Protein AF-X1FDZ1-F1 (afdb_monomer_lite)

InterPro domains:
  IPR008927 6-phosphogluconate dehydrogenase-like, C-terminal domain superfamily [SSF48179] (4-53)
  IPR018931 Domain of unknown function DUF2520 [PF10728] (5-47)
  IPR037108 TM1727-like, C-terminal domain superfamily [G3DSA:1.10.1040.20] (1-52)

Secondary structure (DSSP, 8-state):
--TTSS-HHHH--STTTTT-HHHHHHHHHHTTT-HHHHHHHHHHHHHHHHHHHTT--

Foldseek 3Di:
DPPPDDDPLRVDDDCLLVVVVVVLVVVLVVCVVPVVVSVVSVVVSPVNNCCNPVPVD

Structure (mmCIF, N/CA/C/O backbone):
data_AF-X1FDZ1-F1
#
_entry.id   AF-X1FDZ1-F1
#
loop_
_atom_site.group_PDB
_atom_site.id
_atom_site.type_symbol
_atom_site.label_atom_id
_atom_site.label_alt_id
_atom_site.label_comp_id
_atom_site.label_asym_id
_atom_site.label_entity_id
_atom_site.label_seq_id
_atom_site.pdbx_PDB_ins_code
_atom_site.Cartn_x
_atom_site.Cartn_y
_atom_site.Cartn_z
_atom_site.occupancy
_atom_site.B_iso_or_equiv
_atom_site.auth_seq_id
_atom_site.auth_comp_id
_atom_site.auth_asym_id
_atom_site.auth_atom_id
_atom_site.pdbx_PDB_model_num
ATOM 1 N N . MET A 1 1 ? 7.538 22.001 -16.248 1.00 46.06 1 MET A N 1
ATOM 2 C CA . MET A 1 1 ? 6.703 20.876 -15.771 1.00 46.06 1 MET A CA 1
ATOM 3 C C . MET A 1 1 ? 7.401 19.578 -16.177 1.00 46.06 1 MET A C 1
ATOM 5 O O . MET A 1 1 ? 7.533 19.341 -17.364 1.00 46.06 1 MET A O 1
ATOM 9 N N . LYS A 1 2 ? 7.950 18.800 -15.228 1.00 51.72 2 LYS A N 1
ATOM 10 C CA . LYS A 1 2 ? 8.777 17.589 -15.481 1.00 51.72 2 LYS A CA 1
ATOM 11 C C . LYS A 1 2 ? 7.967 16.321 -15.832 1.00 51.72 2 LYS A C 1
ATOM 13 O O . LYS A 1 2 ? 8.527 15.236 -15.879 1.00 51.72 2 LYS A O 1
ATOM 18 N N . ALA A 1 3 ? 6.664 16.451 -16.070 1.00 56.50 3 ALA A N 1
ATOM 19 C CA . ALA A 1 3 ? 5.754 15.321 -16.266 1.00 56.50 3 ALA A CA 1
ATOM 20 C C . ALA A 1 3 ? 5.808 14.690 -17.676 1.00 56.50 3 ALA A C 1
ATOM 22 O O . ALA A 1 3 ? 5.072 13.752 -17.937 1.00 56.50 3 ALA A O 1
ATOM 23 N N . SER A 1 4 ? 6.636 15.197 -18.597 1.00 60.56 4 SER A N 1
ATOM 24 C CA . SER A 1 4 ? 6.553 14.862 -20.028 1.00 60.56 4 SER A CA 1
ATOM 25 C C . SER A 1 4 ? 7.619 13.891 -20.553 1.00 60.56 4 SER A C 1
ATOM 27 O O . SER A 1 4 ? 7.747 13.773 -21.766 1.00 60.56 4 SER A O 1
ATOM 29 N N . TYR A 1 5 ? 8.427 13.260 -19.692 1.00 69.62 5 TYR A N 1
ATOM 30 C CA . TYR A 1 5 ? 9.566 12.433 -20.136 1.00 69.62 5 TYR A CA 1
ATOM 31 C C . TYR A 1 5 ? 9.413 10.926 -19.901 1.00 69.62 5 TYR A C 1
ATOM 33 O O . TYR A 1 5 ? 10.159 10.168 -20.508 1.00 69.62 5 TYR A O 1
ATOM 41 N N . TYR A 1 6 ? 8.469 10.498 -19.061 1.00 75.19 6 TYR A N 1
ATOM 42 C CA . TYR A 1 6 ? 8.320 9.097 -18.663 1.00 75.19 6 TYR A CA 1
ATOM 43 C C . TYR A 1 6 ? 6.870 8.653 -18.797 1.00 75.19 6 TYR A C 1
ATOM 45 O O . TYR A 1 6 ? 5.952 9.428 -18.507 1.00 75.19 6 TYR A O 1
ATOM 53 N N . HIS A 1 7 ? 6.664 7.408 -19.222 1.00 86.69 7 HIS A N 1
ATOM 54 C CA . HIS A 1 7 ? 5.341 6.798 -19.212 1.00 86.69 7 HIS 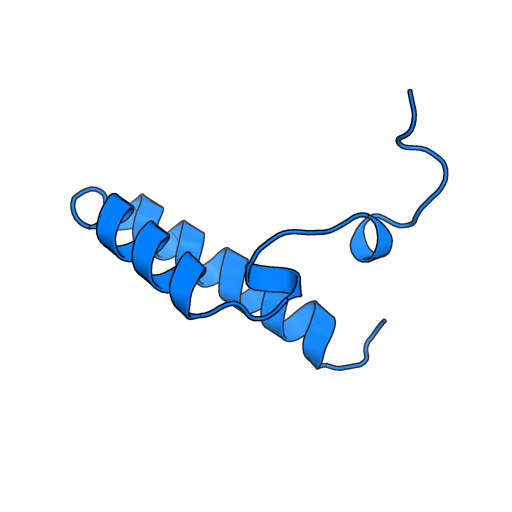A CA 1
ATOM 55 C C . HIS A 1 7 ? 4.828 6.743 -17.757 1.00 86.69 7 HIS A C 1
ATOM 57 O O . HIS A 1 7 ? 5.633 6.541 -16.845 1.00 86.69 7 HIS A O 1
ATOM 63 N N . PRO A 1 8 ? 3.518 6.907 -17.479 1.00 87.25 8 PRO A N 1
ATOM 64 C CA . PRO A 1 8 ? 3.000 6.941 -16.105 1.00 87.25 8 PRO A CA 1
ATOM 65 C C . PRO A 1 8 ? 3.449 5.766 -15.227 1.00 87.25 8 PRO A C 1
ATOM 67 O O . PRO A 1 8 ? 3.739 5.950 -14.049 1.00 87.25 8 PRO A O 1
ATOM 70 N N . VAL A 1 9 ? 3.574 4.579 -15.824 1.00 88.06 9 VAL A N 1
ATOM 71 C CA . VAL A 1 9 ? 4.075 3.368 -15.157 1.00 88.06 9 VAL A CA 1
ATOM 72 C C . VAL A 1 9 ? 5.533 3.520 -14.708 1.00 88.06 9 VAL A C 1
ATOM 74 O O . VAL A 1 9 ? 5.878 3.114 -13.607 1.00 88.06 9 VAL A O 1
ATOM 77 N N . GLU A 1 10 ? 6.384 4.152 -15.516 1.00 87.12 10 GLU A N 1
ATOM 78 C CA . GLU A 1 10 ? 7.799 4.390 -15.193 1.00 87.12 10 GLU A CA 1
ATOM 79 C C . GLU A 1 10 ? 7.972 5.497 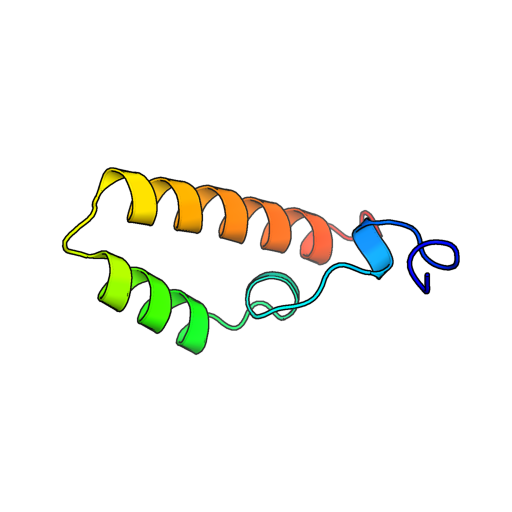-14.144 1.00 87.12 10 GLU A C 1
ATOM 81 O O . GLU A 1 10 ? 8.922 5.489 -13.363 1.00 87.12 10 GLU A O 1
ATOM 86 N N . ALA A 1 11 ? 7.052 6.464 -14.118 1.00 90.44 11 ALA A N 1
ATOM 87 C CA . ALA A 1 11 ? 7.056 7.549 -13.142 1.00 90.44 11 ALA A CA 1
ATOM 88 C C . ALA A 1 11 ? 6.500 7.128 -11.768 1.00 90.44 11 ALA A C 1
ATOM 90 O O . ALA A 1 11 ? 6.718 7.833 -10.776 1.00 90.44 11 ALA A O 1
ATOM 91 N N . GLN A 1 12 ? 5.768 6.011 -11.696 1.00 91.88 12 GLN A N 1
ATOM 92 C CA . GLN A 1 12 ? 5.151 5.532 -10.466 1.00 91.88 12 GLN A CA 1
ATOM 93 C C . GLN A 1 12 ? 6.227 5.084 -9.466 1.00 91.88 12 GLN A C 1
ATOM 95 O O . GLN A 1 12 ? 7.126 4.305 -9.768 1.00 91.88 12 GLN A O 1
ATOM 100 N N . THR A 1 13 ? 6.128 5.578 -8.230 1.00 94.44 13 THR A N 1
ATOM 101 C CA . THR A 1 13 ? 7.033 5.220 -7.126 1.00 94.44 13 THR A CA 1
ATOM 102 C C . THR A 1 13 ? 6.231 4.891 -5.862 1.00 94.44 13 THR A C 1
ATOM 104 O O . THR A 1 13 ? 5.000 4.822 -5.889 1.00 94.44 13 THR A O 1
ATOM 107 N N . GLY A 1 14 ? 6.919 4.685 -4.735 1.00 95.75 14 GLY A N 1
ATOM 108 C CA . GLY A 1 14 ? 6.295 4.481 -3.426 1.00 95.75 14 GLY A CA 1
ATOM 109 C C . GLY A 1 14 ? 6.440 3.055 -2.886 1.00 95.75 14 GLY A C 1
ATOM 110 O O . GLY A 1 14 ? 7.136 2.229 -3.481 1.00 95.75 14 GLY A O 1
ATOM 111 N N . PRO A 1 15 ? 5.835 2.771 -1.718 1.00 98.12 15 PRO A N 1
ATOM 112 C CA . PRO A 1 15 ? 6.004 1.490 -1.041 1.00 98.12 15 PRO A CA 1
ATOM 113 C C . PRO A 1 15 ? 5.375 0.329 -1.823 1.00 98.12 15 PRO A C 1
ATOM 115 O O . PRO A 1 15 ? 5.972 -0.738 -1.862 1.00 98.12 15 PRO A O 1
ATOM 118 N N . ALA A 1 16 ? 4.251 0.541 -2.517 1.00 97.75 16 ALA A N 1
ATOM 119 C CA . ALA A 1 16 ? 3.623 -0.484 -3.357 1.00 97.75 16 ALA A CA 1
ATOM 120 C C . ALA A 1 16 ? 4.516 -0.904 -4.540 1.00 97.75 16 ALA A C 1
ATOM 122 O O . ALA A 1 16 ? 4.738 -2.092 -4.743 1.00 97.75 16 ALA A O 1
ATOM 123 N N . VAL A 1 17 ? 5.137 0.050 -5.246 1.00 96.62 17 VAL A N 1
ATOM 124 C CA . VAL A 1 17 ? 6.087 -0.247 -6.341 1.00 96.62 17 VAL A CA 1
ATOM 125 C C . VAL A 1 17 ? 7.281 -1.070 -5.850 1.00 96.62 17 VAL A C 1
ATOM 127 O O . VAL A 1 17 ? 7.726 -1.989 -6.527 1.00 96.62 17 VAL A O 1
ATOM 130 N N . ARG A 1 18 ? 7.792 -0.772 -4.647 1.00 96.69 18 ARG A N 1
ATOM 131 C CA . ARG A 1 18 ? 8.909 -1.514 -4.031 1.00 96.69 18 ARG A CA 1
ATOM 132 C C . ARG A 1 18 ? 8.479 -2.778 -3.281 1.00 96.69 18 ARG A C 1
ATOM 134 O O . ARG A 1 18 ? 9.333 -3.432 -2.690 1.00 96.69 18 ARG A O 1
ATOM 141 N N . ASN A 1 19 ? 7.184 -3.097 -3.259 1.00 96.75 19 ASN A N 1
ATOM 142 C CA . ASN A 1 19 ? 6.601 -4.150 -2.429 1.00 96.75 19 ASN A CA 1
ATOM 143 C C . ASN A 1 19 ? 7.014 -4.068 -0.936 1.00 96.75 19 ASN A C 1
ATOM 145 O O . ASN A 1 19 ? 7.277 -5.075 -0.279 1.00 96.75 19 ASN A O 1
ATOM 149 N N . ASP A 1 20 ? 7.102 -2.852 -0.391 1.00 98.19 20 ASP A N 1
ATOM 150 C CA . ASP A 1 20 ? 7.489 -2.586 0.997 1.00 98.19 20 ASP A CA 1
ATOM 151 C C . ASP A 1 20 ? 6.308 -2.821 1.951 1.00 98.19 20 ASP A C 1
ATOM 153 O O . ASP A 1 20 ? 5.596 -1.901 2.369 1.00 98.19 20 ASP A O 1
ATOM 157 N N . GLN A 1 21 ? 6.102 -4.093 2.291 1.00 97.81 21 GLN A N 1
ATOM 158 C CA . GLN A 1 21 ? 5.006 -4.550 3.147 1.00 97.81 21 GLN A CA 1
ATOM 159 C C . GLN A 1 21 ? 5.047 -3.943 4.557 1.00 97.81 21 GLN A C 1
ATOM 161 O O . GLN A 1 21 ? 4.003 -3.739 5.176 1.00 97.81 21 GLN A O 1
ATOM 166 N N . ASN A 1 22 ? 6.233 -3.588 5.061 1.00 98.38 22 ASN A N 1
ATOM 167 C CA . ASN A 1 22 ? 6.370 -2.977 6.382 1.00 98.38 22 ASN A CA 1
ATOM 168 C C . ASN A 1 22 ? 5.766 -1.569 6.415 1.00 98.38 22 ASN A C 1
ATOM 170 O O . ASN A 1 22 ? 5.085 -1.211 7.376 1.00 98.38 22 ASN A O 1
ATOM 174 N N . VAL A 1 23 ? 6.007 -0.765 5.376 1.00 98.56 23 VAL A N 1
ATOM 175 C CA . VAL A 1 23 ? 5.425 0.580 5.262 1.00 98.56 23 VAL A CA 1
ATOM 176 C C . VAL A 1 23 ? 3.934 0.506 4.939 1.00 98.56 23 VAL A C 1
ATOM 178 O O . VAL A 1 23 ? 3.149 1.219 5.563 1.00 98.56 23 VAL A O 1
ATOM 181 N N . ILE A 1 24 ? 3.527 -0.391 4.034 1.00 98.69 24 ILE A N 1
ATOM 182 C CA . ILE A 1 24 ? 2.110 -0.603 3.693 1.00 98.69 24 ILE A CA 1
ATOM 183 C C . ILE A 1 24 ? 1.304 -0.954 4.942 1.00 98.69 24 ILE A C 1
ATOM 185 O O . ILE A 1 24 ? 0.277 -0.328 5.196 1.00 98.69 24 ILE A O 1
ATOM 189 N N . LYS A 1 25 ? 1.804 -1.876 5.771 1.00 98.69 25 LYS A N 1
ATOM 190 C CA . LYS A 1 25 ? 1.148 -2.248 7.025 1.00 98.69 25 LYS A CA 1
ATOM 191 C C . LYS A 1 25 ? 0.975 -1.054 7.965 1.00 98.69 25 LYS A C 1
ATOM 193 O O . LYS A 1 25 ? -0.118 -0.842 8.470 1.00 98.69 25 LYS A O 1
ATOM 198 N N . LYS A 1 26 ? 2.011 -0.227 8.148 1.00 98.75 26 LYS A N 1
ATOM 199 C CA . LYS A 1 26 ? 1.913 0.981 8.989 1.00 98.75 26 LYS A CA 1
ATOM 200 C C . LYS A 1 26 ? 0.858 1.967 8.480 1.00 98.75 26 LYS A C 1
ATOM 202 O O . LYS A 1 26 ? 0.178 2.592 9.286 1.00 98.75 26 LYS A O 1
ATOM 207 N N . HIS A 1 27 ? 0.717 2.116 7.161 1.00 98.69 27 HIS A N 1
ATOM 208 C CA . HIS A 1 27 ? -0.336 2.951 6.579 1.00 98.69 27 HIS A CA 1
ATOM 209 C C . HIS A 1 27 ? -1.728 2.351 6.811 1.00 98.69 27 HIS A C 1
ATOM 211 O O . HIS A 1 27 ? -2.644 3.084 7.170 1.00 98.69 27 HIS A O 1
ATOM 217 N N . LEU A 1 28 ? -1.887 1.031 6.675 1.00 98.75 28 LEU A N 1
ATOM 218 C CA . LEU A 1 28 ? -3.146 0.354 6.997 1.00 98.75 28 LEU A CA 1
ATOM 219 C C . LEU A 1 28 ? -3.507 0.511 8.478 1.00 98.75 28 LEU A C 1
ATOM 221 O O . LEU A 1 28 ? -4.653 0.831 8.783 1.00 98.75 28 LEU A O 1
ATOM 225 N N . ASP A 1 29 ? -2.540 0.365 9.384 1.00 98.62 29 ASP A N 1
ATOM 226 C CA . ASP A 1 29 ? -2.739 0.569 10.822 1.00 98.62 29 ASP A CA 1
ATOM 227 C C . ASP A 1 29 ? -3.182 2.015 11.119 1.00 98.62 29 ASP A C 1
ATOM 229 O O . ASP A 1 29 ? -4.120 2.237 11.890 1.00 98.62 29 ASP A O 1
ATOM 233 N N . LEU A 1 30 ? -2.574 3.003 10.449 1.00 98.56 30 LEU A N 1
ATOM 234 C CA . LEU A 1 30 ? -2.965 4.414 10.540 1.00 98.56 30 LEU A CA 1
ATOM 235 C C . LEU A 1 30 ? -4.390 4.668 10.025 1.00 98.56 30 LEU A C 1
ATOM 237 O O . LEU A 1 30 ? -5.052 5.575 10.511 1.00 98.56 30 LEU A O 1
ATOM 241 N N . LEU A 1 31 ? -4.871 3.883 9.062 1.00 98.62 31 LEU A N 1
ATOM 242 C CA . LEU A 1 31 ? -6.212 4.011 8.486 1.00 98.62 31 LEU A CA 1
ATOM 243 C C . LEU A 1 31 ? -7.266 3.146 9.198 1.00 98.62 31 LEU A C 1
ATOM 245 O O . LEU A 1 31 ? -8.417 3.126 8.774 1.00 98.62 31 LEU A O 1
ATOM 249 N N . SER A 1 32 ? -6.912 2.457 10.285 1.00 98.19 32 SER A N 1
ATOM 250 C CA . SER A 1 32 ? -7.786 1.485 10.968 1.00 98.19 32 SER A CA 1
ATOM 251 C C . SER A 1 32 ? -9.130 2.040 11.457 1.00 98.19 32 SER A C 1
ATOM 253 O O . SER A 1 32 ? -10.096 1.291 11.571 1.00 98.19 32 SER A O 1
ATOM 255 N N . PHE A 1 33 ? -9.224 3.347 11.709 1.00 98.12 33 PHE A N 1
ATOM 256 C CA . PHE A 1 33 ? -10.463 4.026 12.110 1.00 98.12 33 PHE A CA 1
ATOM 257 C C . PHE A 1 33 ? -11.294 4.559 10.925 1.00 98.12 33 PHE A C 1
ATOM 259 O O . PHE A 1 33 ? -12.352 5.148 11.136 1.00 98.12 33 PHE A O 1
ATOM 266 N N . LEU A 1 34 ? -10.839 4.352 9.684 1.00 98.56 34 LEU A N 1
ATOM 267 C CA . LEU A 1 34 ? -11.511 4.737 8.438 1.00 98.56 34 LEU A CA 1
ATOM 268 C C . LEU A 1 34 ? -11.597 3.516 7.503 1.00 98.56 34 LEU A C 1
ATOM 270 O O . LEU A 1 34 ? -10.853 3.448 6.522 1.00 98.56 34 L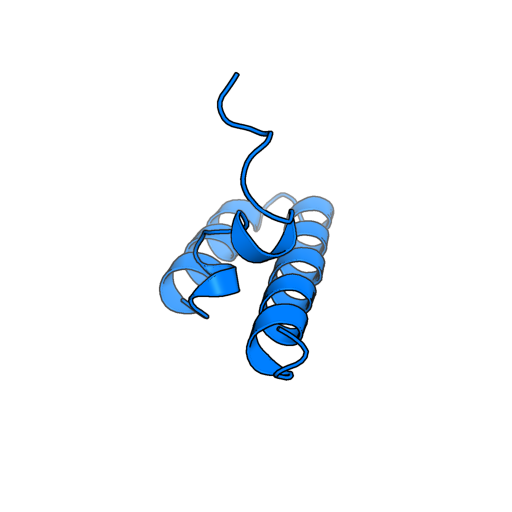EU A O 1
ATOM 274 N N . PRO A 1 35 ? -12.487 2.543 7.778 1.00 97.56 35 PRO A N 1
ATOM 275 C CA . PRO A 1 35 ? -12.485 1.241 7.101 1.00 97.56 35 PRO A CA 1
ATOM 276 C C . PRO A 1 35 ? -12.624 1.338 5.576 1.00 97.56 35 PRO A C 1
ATOM 278 O O . PRO A 1 35 ? -11.965 0.600 4.848 1.00 97.56 35 PRO A O 1
ATOM 281 N N . GLU A 1 36 ? -13.418 2.285 5.074 1.00 98.50 36 GLU A N 1
ATOM 282 C CA . GLU A 1 36 ? -13.581 2.503 3.630 1.00 98.50 36 GLU A CA 1
ATOM 283 C C . GLU A 1 36 ? -12.284 2.992 2.967 1.00 98.50 36 GLU A C 1
ATOM 285 O O . GLU A 1 36 ? -11.908 2.524 1.892 1.00 98.50 36 GLU A O 1
ATOM 290 N N . ILE A 1 37 ? -11.556 3.894 3.632 1.00 98.62 37 ILE A N 1
ATOM 291 C CA . ILE A 1 37 ? -10.287 4.435 3.131 1.00 98.62 37 ILE A CA 1
ATOM 292 C C . ILE A 1 37 ? -9.170 3.400 3.256 1.00 98.62 37 ILE A C 1
ATOM 294 O O . ILE A 1 37 ? -8.354 3.269 2.346 1.00 98.62 37 ILE A O 1
ATOM 298 N N . GLN A 1 38 ? -9.149 2.639 4.353 1.00 98.75 38 GLN A N 1
ATOM 299 C CA . GLN A 1 38 ? -8.225 1.523 4.538 1.00 98.75 38 GLN A CA 1
ATOM 300 C C . GLN A 1 38 ? -8.383 0.493 3.415 1.00 98.75 38 GLN A C 1
ATOM 302 O O . GLN A 1 38 ? -7.388 0.087 2.816 1.00 98.75 38 GLN A O 1
ATOM 307 N N . HIS A 1 39 ? -9.625 0.121 3.092 1.00 98.56 39 HIS A N 1
ATOM 308 C CA . HIS A 1 39 ? -9.915 -0.817 2.013 1.00 98.56 39 HIS A CA 1
ATOM 309 C C . HIS A 1 39 ? -9.488 -0.271 0.646 1.00 98.56 39 HIS A C 1
ATOM 311 O O . HIS A 1 39 ? -8.801 -0.966 -0.100 1.00 98.56 39 HIS A O 1
ATOM 317 N N . LEU A 1 40 ? -9.829 0.984 0.333 1.00 98.75 40 LEU A N 1
ATOM 318 C CA . LEU A 1 40 ? -9.415 1.619 -0.919 1.00 98.75 40 LEU A CA 1
ATOM 319 C C . LEU A 1 40 ? -7.887 1.651 -1.059 1.00 98.75 40 LEU A C 1
ATOM 321 O O . LEU A 1 40 ? -7.354 1.327 -2.120 1.00 98.75 40 LEU A O 1
ATOM 325 N N . TYR A 1 41 ? -7.179 2.018 0.011 1.00 98.62 41 TYR A N 1
ATOM 326 C CA . TYR A 1 41 ? -5.720 2.046 0.026 1.00 98.62 41 TYR A CA 1
ATOM 327 C C . TYR A 1 41 ? -5.114 0.657 -0.210 1.00 98.62 41 TYR A C 1
ATOM 329 O O . TYR A 1 41 ? -4.151 0.546 -0.974 1.00 98.62 41 TYR A O 1
ATOM 337 N N . ASP A 1 42 ? -5.666 -0.389 0.417 1.00 98.62 42 ASP A N 1
ATOM 338 C CA . ASP A 1 42 ? -5.217 -1.768 0.208 1.00 98.62 42 ASP A CA 1
ATOM 339 C C . ASP A 1 42 ? -5.409 -2.181 -1.253 1.00 98.62 42 ASP A C 1
ATOM 341 O O . ASP A 1 42 ? -4.432 -2.513 -1.918 1.00 98.62 42 ASP A O 1
ATOM 345 N N . VAL A 1 43 ? -6.626 -2.045 -1.794 1.00 98.62 43 VAL A N 1
ATOM 346 C CA . VAL A 1 43 ? -6.945 -2.423 -3.184 1.00 98.62 43 VAL A CA 1
ATOM 347 C C . VAL A 1 43 ? -5.994 -1.748 -4.175 1.00 98.62 43 VAL A C 1
ATOM 349 O O . VAL A 1 43 ? -5.353 -2.427 -4.976 1.00 98.62 43 VAL A O 1
ATOM 352 N N . VAL A 1 44 ? -5.820 -0.427 -4.069 1.00 98.31 44 VAL A N 1
ATOM 353 C CA . VAL A 1 44 ? -4.931 0.329 -4.965 1.00 98.31 44 VAL A CA 1
ATOM 354 C C . VAL A 1 44 ? -3.469 -0.097 -4.797 1.00 98.31 44 VAL A C 1
ATOM 356 O O . VAL A 1 44 ? -2.746 -0.229 -5.785 1.00 98.31 44 VAL A O 1
ATOM 359 N N . SER A 1 45 ? -3.016 -0.349 -3.565 1.00 98.38 45 SER A N 1
ATOM 360 C CA . SER A 1 45 ? -1.645 -0.809 -3.309 1.00 98.38 45 SER A CA 1
ATOM 361 C C . SER A 1 45 ? -1.390 -2.191 -3.909 1.00 98.38 45 SER A C 1
ATOM 363 O O . SER A 1 45 ? -0.350 -2.392 -4.537 1.00 98.38 45 SER A O 1
ATOM 365 N N . GLN A 1 46 ? -2.335 -3.125 -3.764 1.00 98.06 46 GLN A N 1
ATOM 366 C CA . GLN A 1 46 ? -2.230 -4.461 -4.354 1.00 98.06 46 GLN A CA 1
ATOM 367 C C . GLN A 1 46 ? -2.213 -4.404 -5.883 1.00 98.06 46 GLN A C 1
ATOM 369 O O . GLN A 1 46 ? -1.448 -5.135 -6.511 1.00 98.06 46 GLN A O 1
ATOM 374 N N . ASP A 1 47 ? -3.010 -3.529 -6.493 1.00 97.06 47 ASP A N 1
ATOM 375 C CA . ASP A 1 47 ? -3.036 -3.377 -7.948 1.00 97.06 47 ASP A CA 1
ATOM 376 C C . ASP A 1 47 ? -1.718 -2.801 -8.489 1.00 97.06 47 ASP A C 1
ATOM 378 O O . ASP A 1 47 ? -1.187 -3.312 -9.477 1.00 97.06 47 ASP A O 1
ATOM 382 N N . ILE A 1 48 ? -1.121 -1.821 -7.798 1.00 96.81 48 ILE A N 1
ATOM 383 C CA . ILE A 1 48 ? 0.218 -1.305 -8.134 1.00 96.81 48 ILE A CA 1
ATOM 384 C C . ILE A 1 48 ? 1.279 -2.407 -7.989 1.00 96.81 48 ILE A C 1
ATOM 386 O O . ILE A 1 48 ? 2.116 -2.567 -8.877 1.00 96.81 48 ILE A O 1
ATOM 390 N N . ILE A 1 49 ? 1.245 -3.196 -6.907 1.00 96.31 49 ILE A N 1
ATOM 391 C CA . ILE A 1 49 ? 2.177 -4.318 -6.706 1.00 96.31 49 ILE A CA 1
ATOM 392 C C . ILE A 1 49 ? 2.078 -5.306 -7.873 1.00 96.31 49 ILE A C 1
ATOM 394 O O . ILE A 1 49 ? 3.095 -5.647 -8.476 1.00 96.31 49 ILE A O 1
ATOM 398 N N . LYS A 1 50 ? 0.861 -5.736 -8.229 1.00 95.50 50 LYS A N 1
ATOM 399 C CA . LYS A 1 50 ? 0.634 -6.680 -9.335 1.00 95.50 50 LYS A CA 1
ATOM 400 C C . LYS A 1 50 ? 1.136 -6.127 -10.663 1.00 95.50 50 LYS A C 1
ATOM 402 O O . LYS A 1 50 ? 1.794 -6.856 -11.404 1.00 95.50 50 LYS A O 1
ATOM 407 N N . LEU A 1 51 ? 0.863 -4.856 -10.958 1.00 94.50 51 LEU A N 1
ATOM 408 C CA . LEU A 1 51 ? 1.325 -4.208 -12.186 1.00 94.50 51 LEU A CA 1
ATOM 409 C C . LEU A 1 51 ? 2.854 -4.290 -12.323 1.00 94.50 51 LEU A C 1
ATOM 411 O O . LEU A 1 51 ? 3.343 -4.714 -13.363 1.00 94.50 51 LEU A O 1
ATOM 415 N N . HIS A 1 52 ? 3.601 -3.967 -11.264 1.00 92.50 52 HIS A N 1
ATOM 416 C CA . HIS 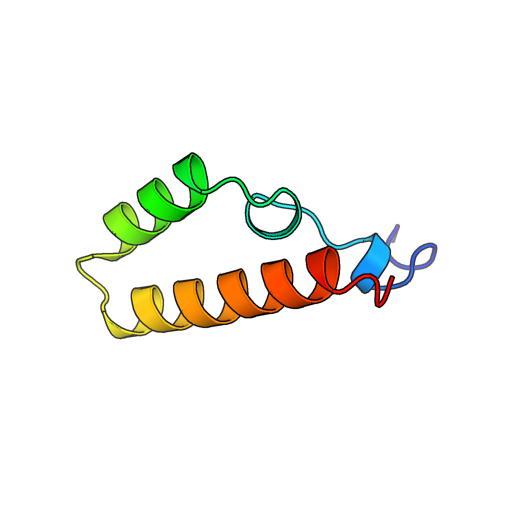A 1 52 ? 5.068 -3.968 -11.298 1.00 92.50 52 HIS A CA 1
ATOM 417 C C . HIS A 1 52 ? 5.713 -5.356 -11.117 1.00 92.50 52 HIS A C 1
ATOM 419 O O . HIS A 1 52 ? 6.860 -5.548 -11.509 1.00 92.50 52 HIS A O 1
ATOM 425 N N . GLN A 1 53 ? 5.009 -6.338 -10.541 1.00 88.31 53 GLN A N 1
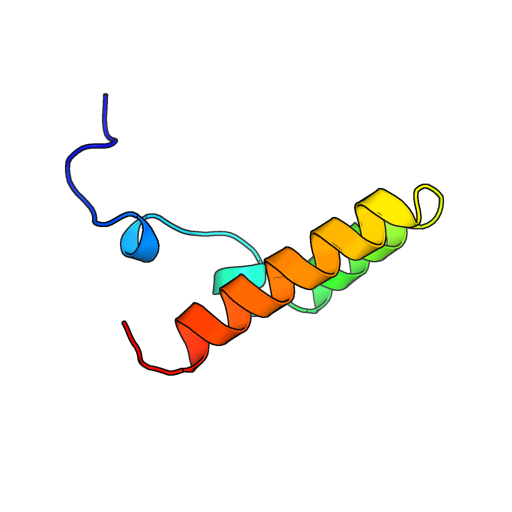ATOM 426 C CA . GLN A 1 53 ? 5.522 -7.708 -10.365 1.00 88.31 53 GLN A CA 1
ATOM 427 C C . GLN A 1 53 ? 5.187 -8.652 -11.521 1.00 88.31 53 GLN A C 1
ATOM 429 O O . GLN A 1 53 ? 5.880 -9.647 -11.716 1.00 88.31 53 GLN A O 1
ATOM 434 N N . SER A 1 54 ? 4.139 -8.361 -12.293 1.00 79.19 54 SER A N 1
ATOM 435 C CA . SER A 1 54 ? 3.692 -9.207 -13.408 1.00 79.19 54 SER A CA 1
ATOM 436 C C . SER A 1 54 ? 4.612 -9.174 -14.636 1.00 79.19 54 SER A C 1
ATOM 438 O O . SER A 1 54 ? 4.334 -9.867 -15.612 1.00 79.19 54 SER A O 1
ATOM 440 N N . GLY A 1 55 ? 5.708 -8.406 -14.610 1.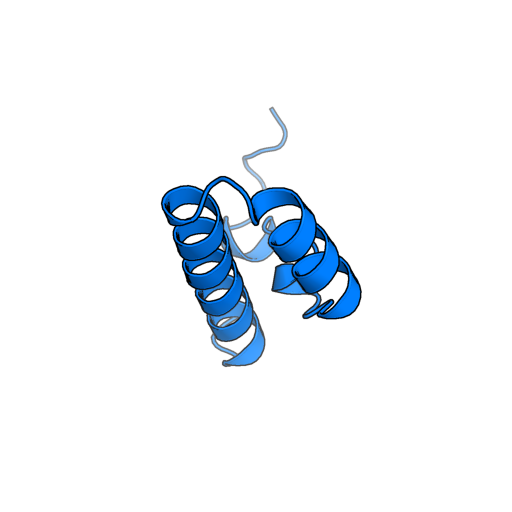00 63.56 55 GLY A N 1
ATOM 441 C CA . GLY A 1 55 ? 6.639 -8.293 -15.738 1.00 63.56 55 GLY A CA 1
ATOM 442 C C . GLY A 1 55 ? 6.023 -7.644 -16.983 1.00 63.56 55 GLY A C 1
ATOM 443 O O . GLY A 1 55 ? 6.602 -7.731 -18.059 1.00 63.56 55 GLY A O 1
ATOM 444 N N . LEU A 1 56 ? 4.855 -7.001 -16.851 1.00 56.25 56 LEU A N 1
ATOM 445 C CA . LEU A 1 56 ? 4.185 -6.218 -17.900 1.00 56.25 56 LEU A CA 1
ATOM 446 C C . LEU A 1 56 ? 4.790 -4.807 -18.067 1.00 56.25 56 LEU A C 1
ATOM 448 O O . LEU A 1 56 ? 4.136 -3.909 -18.599 1.00 56.25 56 LEU A O 1
ATOM 452 N N . THR A 1 57 ? 6.027 -4.618 -17.606 1.00 50.56 57 THR A N 1
ATOM 453 C CA . THR A 1 57 ? 6.806 -3.376 -17.675 1.00 50.56 57 THR A CA 1
ATOM 454 C C . THR A 1 57 ? 8.120 -3.621 -18.388 1.00 50.56 57 THR A C 1
ATOM 456 O O . THR A 1 57 ? 8.826 -4.557 -17.944 1.00 50.56 57 THR A O 1
#

Sequence (57 aa):
MKASYYHPVEAQTGPAVRNDQNVIKKHLDLLSFLPEIQHLYDVVSQDIIKLHQSGLT

Radius of gyration: 13.08 Å; chains: 1; bounding box: 23×30×32 Å

Organism: NCBI:txid412755

pLDDT: mean 90.11, std 14.52, range [46.06, 98.75]